Protein AF-A0A497BEE7-F1 (afdb_monomer_lite)

Sequence (86 aa):
MVDVMDFENWDEFVAKYGDIEVEFVYYYKYTFHFKGEYDGKDVECSVGGNASDAYYVDVKPNVKYIVKELRPMSLAIDGEIVYLDI

pLDDT: mean 86.06, std 13.69, range [39.34, 97.69]

Secondary structure (DSSP, 8-state):
-------S-HHHHHHHHTT-EEEEEEEETTEEEEEEEETTEEEEEEEE-STTGGGT----TT-EEEHHHH--SEEEETTEEEE---

Structure (mmCIF, N/CA/C/O backbone):
data_AF-A0A497BEE7-F1
#
_entry.id   AF-A0A497BEE7-F1
#
loop_
_atom_site.group_PDB
_atom_site.id
_atom_site.type_symbol
_atom_site.label_atom_id
_atom_site.label_alt_id
_atom_site.label_comp_id
_atom_site.label_asym_id
_atom_site.label_entity_id
_atom_site.label_seq_id
_atom_site.pdbx_PDB_ins_code
_atom_site.Cartn_x
_atom_site.Cartn_y
_atom_site.Cartn_z
_atom_site.occupancy
_atom_site.B_iso_or_equiv
_atom_site.auth_seq_id
_atom_site.auth_comp_id
_atom_site.auth_asym_id
_atom_site.auth_atom_id
_atom_site.pdbx_PDB_model_num
ATOM 1 N N . MET A 1 1 ? 15.417 -0.065 14.840 1.00 39.34 1 MET A N 1
ATOM 2 C CA . MET A 1 1 ? 15.749 -1.296 14.102 1.00 39.34 1 MET A CA 1
ATOM 3 C C . MET A 1 1 ? 14.540 -1.498 13.214 1.00 39.34 1 MET A C 1
ATOM 5 O O . MET A 1 1 ? 13.453 -1.540 13.766 1.00 39.34 1 MET A O 1
ATOM 9 N N . VAL A 1 2 ? 14.675 -1.353 11.895 1.00 41.81 2 VAL A N 1
ATOM 10 C CA . VAL A 1 2 ? 13.555 -1.661 10.995 1.00 41.81 2 VAL A CA 1
ATOM 11 C C . VAL A 1 2 ? 13.600 -3.170 10.874 1.00 41.81 2 VAL A C 1
ATOM 13 O O . VAL A 1 2 ? 14.579 -3.687 10.338 1.00 41.81 2 VAL A O 1
ATOM 16 N N . ASP A 1 3 ? 12.632 -3.856 11.468 1.00 45.09 3 ASP A N 1
ATOM 17 C CA . ASP A 1 3 ? 12.460 -5.277 11.210 1.00 45.09 3 ASP A CA 1
ATOM 18 C C . ASP A 1 3 ? 11.923 -5.379 9.784 1.00 45.09 3 ASP A C 1
ATOM 20 O O . ASP A 1 3 ? 10.768 -5.063 9.498 1.00 45.09 3 ASP A O 1
ATOM 24 N N . VAL A 1 4 ? 12.839 -5.673 8.864 1.00 52.22 4 VAL A N 1
ATOM 25 C CA . VAL A 1 4 ? 12.519 -5.933 7.466 1.00 52.22 4 VAL A CA 1
ATOM 26 C C . VAL A 1 4 ? 12.039 -7.373 7.408 1.00 52.22 4 VAL A C 1
ATOM 28 O O . VAL A 1 4 ? 12.808 -8.288 7.705 1.00 52.22 4 VAL A O 1
ATOM 31 N N . MET A 1 5 ? 10.770 -7.594 7.061 1.00 56.66 5 MET A N 1
ATOM 32 C CA . MET A 1 5 ? 10.381 -8.931 6.624 1.00 56.66 5 MET A CA 1
ATOM 33 C C . MET A 1 5 ? 10.887 -9.091 5.194 1.00 56.66 5 MET A C 1
ATOM 35 O O . MET A 1 5 ? 10.321 -8.509 4.267 1.00 56.66 5 MET A O 1
ATOM 39 N N . ASP A 1 6 ? 11.956 -9.861 5.025 1.00 54.41 6 ASP A N 1
ATOM 40 C CA . ASP A 1 6 ? 12.431 -10.270 3.707 1.00 54.41 6 ASP A CA 1
ATOM 41 C C . ASP A 1 6 ? 11.445 -11.298 3.142 1.00 54.41 6 ASP A C 1
ATOM 43 O O . ASP A 1 6 ? 11.499 -12.487 3.453 1.00 54.41 6 ASP A O 1
ATOM 47 N N . PHE A 1 7 ? 10.499 -10.831 2.329 1.00 60.41 7 PHE A N 1
ATOM 48 C CA . PHE A 1 7 ? 9.776 -11.722 1.432 1.00 60.41 7 PHE A CA 1
ATOM 49 C C . PHE A 1 7 ? 10.688 -11.980 0.238 1.00 60.41 7 PHE A C 1
ATOM 51 O O . PHE A 1 7 ? 10.823 -11.133 -0.641 1.00 60.41 7 PHE A O 1
ATOM 58 N N . GLU A 1 8 ? 11.318 -13.153 0.199 1.00 56.94 8 GLU A N 1
ATOM 59 C CA . GLU A 1 8 ? 12.157 -13.563 -0.937 1.00 56.94 8 GLU A CA 1
ATOM 60 C C . GLU A 1 8 ? 11.327 -13.817 -2.215 1.00 56.94 8 GLU A C 1
ATOM 62 O O . GLU A 1 8 ? 11.890 -13.975 -3.299 1.00 56.94 8 GLU A O 1
ATOM 67 N N . ASN A 1 9 ? 9.989 -13.859 -2.116 1.00 74.31 9 ASN A N 1
ATOM 68 C CA . ASN A 1 9 ? 9.099 -14.176 -3.228 1.00 74.31 9 ASN A CA 1
ATOM 69 C C . ASN A 1 9 ? 7.763 -13.403 -3.167 1.00 74.31 9 ASN A C 1
ATOM 71 O O . ASN A 1 9 ? 7.043 -13.439 -2.166 1.00 74.31 9 ASN A O 1
ATOM 75 N N .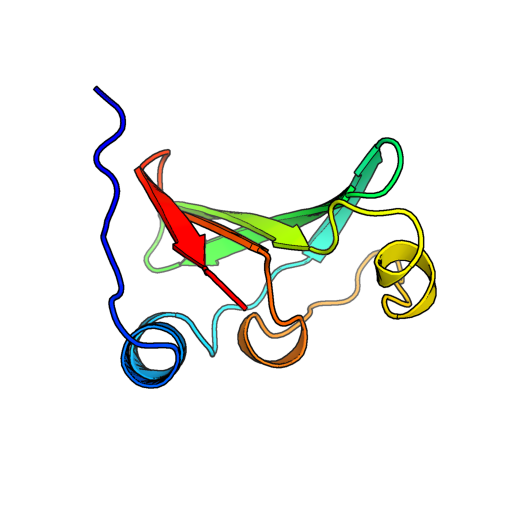 TRP A 1 10 ? 7.398 -12.761 -4.284 1.00 84.12 10 TRP A N 1
ATOM 76 C CA . TRP A 1 10 ? 6.101 -12.110 -4.516 1.00 84.12 10 TRP A CA 1
ATOM 77 C C . TRP A 1 10 ? 4.902 -13.014 -4.186 1.00 84.12 10 TRP A C 1
ATOM 79 O O . TRP A 1 10 ? 3.903 -12.536 -3.651 1.00 84.12 10 TRP A O 1
ATOM 89 N N . ASP A 1 11 ? 5.001 -14.320 -4.442 1.00 86.62 11 ASP A N 1
ATOM 90 C CA . ASP A 1 11 ? 3.917 -15.268 -4.168 1.00 86.62 11 ASP A CA 1
ATOM 91 C C . ASP A 1 11 ? 3.599 -15.373 -2.667 1.00 86.62 11 ASP A C 1
ATOM 93 O O . ASP A 1 11 ? 2.430 -15.417 -2.282 1.00 86.62 11 ASP A O 1
ATOM 97 N N . GLU A 1 12 ? 4.620 -15.360 -1.804 1.00 86.75 12 GLU A N 1
ATOM 98 C CA . GLU A 1 12 ? 4.438 -15.405 -0.347 1.00 86.75 12 GLU A CA 1
ATOM 99 C C . GLU A 1 12 ? 3.840 -14.099 0.180 1.00 86.75 12 GLU A C 1
ATOM 101 O O . GLU A 1 12 ? 2.956 -14.114 1.043 1.00 86.75 12 GLU A O 1
ATOM 106 N N . PHE A 1 13 ? 4.275 -12.969 -0.383 1.00 89.50 13 PHE A N 1
ATOM 107 C CA . PHE A 1 13 ? 3.706 -11.663 -0.074 1.00 89.50 13 PHE A CA 1
ATOM 108 C C . PHE A 1 13 ? 2.221 -11.606 -0.450 1.00 89.50 13 PHE A C 1
ATOM 110 O O . PHE A 1 13 ? 1.387 -11.236 0.377 1.00 89.50 13 PHE A O 1
ATOM 117 N N . VAL A 1 14 ? 1.867 -12.015 -1.673 1.00 91.25 14 VAL A N 1
ATOM 118 C CA . VAL A 1 14 ? 0.475 -12.006 -2.143 1.00 91.25 14 VAL A CA 1
ATOM 119 C C . VAL A 1 14 ? -0.385 -12.975 -1.338 1.00 91.25 14 VAL A C 1
ATOM 121 O O . VAL A 1 14 ? -1.511 -12.622 -0.994 1.00 91.25 14 VAL A O 1
ATOM 124 N N . ALA A 1 15 ? 0.137 -14.152 -0.987 1.00 91.19 15 ALA A N 1
ATOM 125 C CA . ALA A 1 15 ? -0.589 -15.118 -0.168 1.00 91.19 15 ALA A CA 1
ATOM 126 C C . ALA A 1 15 ? -0.938 -14.571 1.226 1.00 91.19 15 ALA A C 1
ATOM 128 O O . ALA A 1 15 ? -1.973 -14.938 1.779 1.00 91.19 15 ALA A O 1
ATOM 129 N N . LYS A 1 16 ? -0.088 -13.705 1.795 1.00 91.19 16 LYS A N 1
ATOM 130 C CA . LYS A 1 16 ? -0.273 -13.174 3.152 1.00 91.19 16 LYS A CA 1
ATOM 131 C C . LYS A 1 16 ? -1.000 -11.831 3.192 1.00 91.19 16 LYS A C 1
ATOM 133 O O . LYS A 1 16 ? -1.847 -11.621 4.051 1.00 91.19 16 LYS A O 1
ATOM 138 N N . TYR A 1 17 ? -0.652 -10.922 2.289 1.00 93.44 17 TYR A N 1
ATOM 139 C CA . TYR A 1 17 ? -1.055 -9.515 2.350 1.00 93.44 17 TYR A CA 1
ATOM 140 C C . TYR A 1 17 ? -1.760 -9.032 1.081 1.00 93.44 17 TYR A C 1
ATOM 142 O O . TYR A 1 17 ? -2.192 -7.883 1.010 1.00 93.44 17 TYR A O 1
ATOM 150 N N . GLY A 1 18 ? -1.890 -9.889 0.067 1.00 93.50 18 GLY A N 1
ATOM 151 C CA . GLY A 1 18 ? -2.386 -9.492 -1.245 1.00 93.50 18 GLY A CA 1
ATOM 152 C C . GLY A 1 18 ? -3.833 -9.008 -1.255 1.00 93.50 18 GLY A C 1
ATOM 153 O O . GLY A 1 18 ? -4.156 -8.164 -2.085 1.00 93.50 18 GLY A O 1
ATOM 154 N N . ASP A 1 19 ? -4.675 -9.508 -0.348 1.00 97.12 19 ASP A N 1
ATOM 155 C CA . ASP A 1 19 ? -6.106 -9.180 -0.269 1.00 97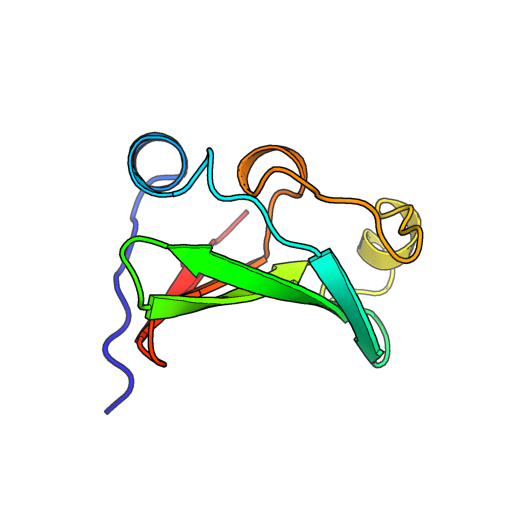.12 19 ASP A CA 1
ATOM 156 C C . ASP A 1 19 ? -6.421 -7.995 0.664 1.00 97.12 19 ASP A C 1
ATOM 158 O O . ASP A 1 19 ? -7.590 -7.667 0.864 1.00 97.12 19 ASP A O 1
ATOM 162 N N . ILE A 1 20 ? -5.402 -7.334 1.230 1.00 96.94 20 ILE A N 1
ATOM 163 C CA . ILE A 1 20 ? -5.599 -6.145 2.070 1.00 96.94 20 ILE A CA 1
ATOM 164 C C . ILE A 1 20 ? -6.201 -5.014 1.227 1.00 96.94 20 ILE A C 1
ATOM 166 O O . ILE A 1 20 ? -5.710 -4.702 0.139 1.00 96.94 20 ILE A O 1
ATOM 170 N N . GLU A 1 21 ? -7.243 -4.378 1.763 1.00 97.69 21 GLU A N 1
ATOM 171 C CA . GLU A 1 21 ? -7.839 -3.167 1.204 1.00 97.69 21 GLU A CA 1
ATOM 172 C C . GLU A 1 21 ? -7.122 -1.920 1.733 1.00 97.69 21 GLU A C 1
ATOM 174 O O . GLU A 1 21 ? -6.977 -1.733 2.942 1.00 97.69 21 GLU A O 1
ATOM 179 N N . VAL A 1 22 ? -6.719 -1.033 0.826 1.00 97.25 22 VAL A N 1
ATOM 180 C CA . VAL A 1 22 ? -6.102 0.258 1.152 1.00 97.25 22 VAL A CA 1
ATOM 181 C C . VAL A 1 22 ? -6.749 1.393 0.361 1.00 97.25 22 VAL A C 1
ATOM 183 O O . VAL A 1 22 ? -7.229 1.205 -0.755 1.00 97.25 22 VAL A O 1
ATOM 186 N N . GLU A 1 23 ? -6.749 2.597 0.916 1.00 97.25 23 GLU A N 1
ATOM 187 C CA . GLU A 1 23 ? -7.289 3.808 0.302 1.00 97.25 23 GLU A CA 1
ATOM 188 C C . GLU A 1 23 ? -6.174 4.811 0.020 1.00 97.25 23 GLU A C 1
ATOM 190 O O . GLU A 1 23 ? -5.241 4.973 0.807 1.00 97.25 23 GLU A O 1
ATOM 195 N N . PHE A 1 24 ? -6.271 5.501 -1.115 1.00 96.31 24 PHE A N 1
ATOM 196 C CA . PHE A 1 24 ? -5.314 6.538 -1.488 1.00 96.31 24 PHE A CA 1
ATOM 197 C C . PHE A 1 24 ? -5.380 7.729 -0.522 1.00 96.31 24 PHE A C 1
ATOM 199 O O . PHE A 1 24 ? -6.462 8.250 -0.251 1.00 96.31 24 PHE A O 1
ATOM 206 N N . VAL A 1 25 ? -4.217 8.208 -0.069 1.00 95.44 25 VAL A N 1
ATOM 207 C CA . VAL A 1 25 ? -4.123 9.345 0.862 1.00 95.44 25 VAL A CA 1
ATOM 208 C C . VAL A 1 25 ? -3.460 10.550 0.207 1.00 95.44 25 VAL A C 1
ATOM 210 O O . VAL A 1 25 ? -4.021 11.646 0.194 1.00 95.44 25 VAL A O 1
ATOM 213 N N . TYR A 1 26 ? -2.253 10.371 -0.323 1.00 94.25 26 TYR A N 1
ATOM 214 C CA . TYR A 1 26 ? -1.495 11.439 -0.968 1.00 94.25 26 TYR A CA 1
ATOM 215 C C . TYR A 1 26 ? -0.444 10.862 -1.912 1.00 94.25 26 TYR A C 1
ATOM 217 O O . TYR A 1 26 ? -0.102 9.683 -1.856 1.00 94.25 26 TYR A O 1
ATOM 225 N N . TYR A 1 27 ? 0.103 11.717 -2.768 1.00 92.69 27 TYR A N 1
ATOM 226 C CA . TYR A 1 27 ? 1.293 11.399 -3.542 1.00 92.69 27 TYR A CA 1
ATOM 227 C C . TYR A 1 27 ? 2.374 12.439 -3.267 1.00 92.69 27 TYR A C 1
ATOM 229 O O . TYR A 1 27 ? 2.086 13.609 -2.996 1.00 92.69 27 TYR A O 1
ATOM 237 N N . TYR A 1 28 ? 3.629 12.013 -3.343 1.00 89.62 28 TYR A N 1
ATOM 238 C CA . TYR A 1 28 ? 4.770 12.915 -3.335 1.00 89.62 28 TYR A CA 1
ATOM 239 C C . TYR A 1 28 ? 5.765 12.476 -4.403 1.00 89.62 28 TYR A C 1
ATOM 241 O O . TYR A 1 28 ? 6.257 11.349 -4.399 1.00 89.62 28 TYR A O 1
ATOM 249 N N . LYS A 1 29 ? 6.068 13.389 -5.333 1.00 89.81 29 LYS A N 1
ATOM 250 C CA . LYS A 1 29 ? 6.858 13.107 -6.540 1.00 89.81 29 LYS A CA 1
ATOM 251 C C . LYS A 1 29 ? 6.265 11.934 -7.331 1.00 89.81 29 LYS A C 1
ATOM 253 O O . LYS A 1 29 ? 5.226 12.108 -7.953 1.00 89.81 29 LYS A O 1
ATOM 258 N N . TYR A 1 30 ? 6.921 10.777 -7.305 1.00 89.81 30 TYR A N 1
ATOM 259 C CA . TYR A 1 30 ? 6.572 9.590 -8.087 1.00 89.81 30 TYR A CA 1
ATOM 260 C C . TYR A 1 30 ? 6.021 8.448 -7.231 1.00 89.81 30 TYR A C 1
ATOM 262 O O . TYR A 1 30 ? 5.920 7.322 -7.710 1.00 89.81 30 TYR A O 1
ATOM 270 N N . THR A 1 31 ? 5.719 8.720 -5.962 1.00 92.12 31 THR A N 1
ATOM 271 C CA . THR A 1 31 ? 5.242 7.714 -5.017 1.00 92.12 31 THR A CA 1
ATOM 272 C C . THR A 1 31 ? 3.830 8.056 -4.575 1.00 92.12 31 THR A C 1
ATOM 274 O O . THR A 1 31 ? 3.562 9.170 -4.114 1.00 92.12 31 THR A O 1
ATOM 277 N N . PHE A 1 32 ? 2.937 7.084 -4.719 1.00 94.56 32 PHE A N 1
ATOM 278 C CA . PHE A 1 32 ? 1.561 7.137 -4.243 1.00 94.56 32 PHE A CA 1
ATOM 279 C C . PHE A 1 32 ? 1.477 6.383 -2.924 1.00 94.56 32 PHE A C 1
ATOM 281 O O . PHE A 1 32 ? 1.960 5.254 -2.825 1.00 94.56 32 PHE A O 1
ATOM 288 N N . HIS A 1 33 ? 0.871 7.014 -1.925 1.00 95.38 33 HIS A N 1
ATOM 289 C CA . HIS A 1 33 ? 0.741 6.473 -0.583 1.00 95.38 33 HIS A CA 1
ATOM 290 C C . HIS A 1 33 ? -0.714 6.132 -0.289 1.00 95.38 33 HIS A C 1
ATOM 292 O O . HIS A 1 33 ? -1.622 6.948 -0.486 1.00 95.38 33 HIS A O 1
ATOM 298 N N . PHE A 1 34 ? -0.902 4.922 0.220 1.00 97.06 34 PHE A N 1
ATOM 299 C CA . PHE A 1 34 ? -2.189 4.356 0.576 1.00 97.06 34 PHE A CA 1
ATOM 300 C C . PHE A 1 34 ? -2.173 3.919 2.040 1.00 97.06 34 PHE A C 1
ATOM 302 O O . PHE A 1 34 ? -1.114 3.581 2.576 1.00 97.06 34 PHE A O 1
ATOM 309 N N . LYS A 1 35 ? -3.346 3.911 2.673 1.00 97.25 35 LYS A N 1
ATOM 310 C CA . LYS A 1 35 ? -3.527 3.449 4.052 1.00 97.25 35 LYS A CA 1
ATOM 311 C C . LYS A 1 35 ? -4.684 2.475 4.174 1.00 97.25 35 LYS A C 1
ATOM 313 O O . LYS A 1 35 ? -5.672 2.602 3.460 1.00 97.25 35 LYS A O 1
ATOM 318 N N . GLY A 1 36 ? -4.567 1.532 5.093 1.00 96.81 36 GLY A N 1
ATOM 319 C CA . GLY A 1 36 ? -5.619 0.573 5.409 1.00 96.81 36 GLY A CA 1
ATOM 320 C C . GLY A 1 36 ? -5.449 0.012 6.812 1.00 96.81 36 GLY A C 1
ATOM 321 O O . GLY A 1 36 ? -4.620 0.490 7.585 1.00 96.81 36 GLY A O 1
ATOM 322 N N . GLU A 1 37 ? -6.223 -1.022 7.112 1.00 96.62 37 GLU A N 1
ATOM 323 C CA . GLU A 1 37 ? -6.150 -1.761 8.368 1.00 96.62 37 GLU A CA 1
ATOM 324 C C . GLU A 1 37 ? -6.096 -3.262 8.061 1.00 96.62 37 GLU A C 1
ATOM 326 O O . GLU A 1 37 ? -6.796 -3.745 7.168 1.00 96.62 37 GLU A O 1
ATOM 331 N N . TYR A 1 38 ? -5.270 -4.001 8.797 1.00 94.69 38 TYR A N 1
ATOM 332 C CA . TYR A 1 38 ? -5.166 -5.455 8.700 1.00 94.69 38 TYR A CA 1
ATOM 333 C C . TYR A 1 38 ? -4.992 -6.053 10.097 1.00 94.69 38 TYR A C 1
ATOM 335 O O . TYR A 1 38 ? -4.046 -5.710 10.803 1.00 94.69 38 TYR A O 1
ATOM 343 N N . ASP A 1 39 ? -5.918 -6.920 10.517 1.00 94.12 39 ASP A N 1
ATOM 344 C CA . ASP A 1 39 ? -5.952 -7.510 11.865 1.00 94.12 39 ASP A CA 1
ATOM 345 C C . ASP A 1 39 ? -5.831 -6.467 13.005 1.00 94.12 39 ASP A C 1
ATOM 347 O O . ASP A 1 39 ? -5.162 -6.694 14.014 1.00 94.12 39 ASP A O 1
ATOM 351 N N . GLY A 1 40 ? -6.470 -5.299 12.842 1.00 95.38 40 GLY A N 1
ATOM 352 C CA . GLY A 1 40 ? -6.423 -4.192 13.806 1.00 95.38 40 GLY A CA 1
ATOM 353 C C . GLY A 1 40 ? -5.105 -3.408 13.825 1.00 95.38 40 GLY A C 1
ATOM 354 O O . GLY A 1 40 ? -4.888 -2.619 14.745 1.00 95.38 40 GLY A O 1
ATOM 355 N N . LYS A 1 41 ? -4.219 -3.634 12.847 1.00 95.25 41 LYS A N 1
ATOM 356 C CA . LYS A 1 41 ? -2.950 -2.917 12.673 1.00 95.25 41 LYS A CA 1
ATOM 357 C C . LYS A 1 41 ? -3.026 -1.938 11.511 1.00 95.25 41 LYS A C 1
ATOM 359 O O . LYS A 1 41 ? -3.620 -2.249 10.477 1.00 95.25 41 LYS A O 1
ATOM 364 N N . ASP A 1 42 ? -2.346 -0.806 11.661 1.00 96.56 42 ASP A N 1
ATOM 365 C CA . ASP A 1 42 ? -2.195 0.177 10.592 1.00 96.56 42 ASP A CA 1
ATOM 366 C C . ASP A 1 42 ? -1.367 -0.395 9.436 1.00 96.56 42 ASP A C 1
ATOM 368 O O . ASP A 1 42 ? -0.300 -0.986 9.640 1.00 96.56 42 ASP A O 1
ATOM 372 N N . VAL A 1 43 ? -1.855 -0.175 8.216 1.00 96.94 43 VAL A N 1
ATOM 373 C CA . VAL A 1 43 ? -1.178 -0.551 6.975 1.00 96.94 43 VAL A CA 1
ATOM 374 C C . VAL A 1 43 ? -0.806 0.701 6.201 1.00 96.94 43 VAL A C 1
ATOM 376 O O . VAL A 1 43 ? -1.662 1.546 5.936 1.00 96.94 43 VAL A O 1
ATOM 379 N N . GLU A 1 44 ? 0.448 0.790 5.764 1.00 96.81 44 GLU A N 1
ATOM 380 C CA . GLU A 1 44 ? 0.902 1.817 4.825 1.00 96.81 44 GLU A CA 1
ATOM 381 C C . GLU A 1 44 ? 1.479 1.162 3.570 1.00 96.81 44 GLU A C 1
ATOM 383 O O . GLU A 1 44 ? 2.399 0.354 3.633 1.00 96.81 44 GLU A O 1
ATOM 388 N N . CYS A 1 45 ? 0.945 1.510 2.404 1.00 95.31 45 CYS A N 1
ATOM 389 C CA . CYS A 1 45 ? 1.337 0.928 1.123 1.00 95.31 45 CYS A CA 1
ATOM 390 C C . CYS A 1 45 ? 1.889 2.026 0.212 1.00 95.31 45 CYS A C 1
ATOM 392 O O . CYS A 1 45 ? 1.283 3.091 0.080 1.00 95.31 45 CYS A O 1
ATOM 394 N N . SER A 1 46 ? 3.039 1.772 -0.415 1.00 94.44 46 SER A N 1
ATOM 395 C CA . SER A 1 46 ? 3.670 2.707 -1.351 1.00 94.44 46 SER A CA 1
ATOM 396 C C . SER A 1 46 ? 3.812 2.080 -2.732 1.00 94.44 46 SER A C 1
ATOM 398 O O . SER A 1 46 ? 4.302 0.959 -2.869 1.00 94.44 46 SER A O 1
ATOM 400 N N . VAL A 1 47 ? 3.401 2.822 -3.759 1.00 92.56 47 VAL A N 1
ATOM 401 C CA . VAL A 1 47 ? 3.428 2.385 -5.163 1.00 92.56 47 VAL A CA 1
ATOM 402 C C . VAL A 1 47 ? 4.205 3.396 -6.002 1.00 92.56 47 VAL A C 1
ATOM 404 O O . VAL A 1 47 ? 4.053 4.608 -5.820 1.00 92.56 47 VAL A O 1
ATOM 407 N N . GLY A 1 48 ? 5.016 2.891 -6.931 1.00 90.56 48 GLY A N 1
ATOM 408 C CA . GLY A 1 48 ? 5.846 3.677 -7.838 1.00 90.56 48 GLY A CA 1
ATOM 409 C C . GLY A 1 48 ? 7.268 3.858 -7.319 1.00 90.56 48 GLY A C 1
ATOM 410 O O . GLY A 1 48 ? 7.890 2.906 -6.870 1.00 90.56 48 GLY A O 1
ATOM 411 N N . GLY A 1 49 ? 7.782 5.088 -7.367 1.00 85.56 49 GLY A N 1
ATOM 412 C CA . GLY A 1 49 ? 9.150 5.413 -6.939 1.00 85.56 49 GLY A CA 1
ATOM 413 C C . GLY A 1 49 ? 10.036 5.963 -8.055 1.00 85.56 49 GLY A C 1
ATOM 414 O O . GLY A 1 49 ? 11.040 6.620 -7.771 1.00 85.56 49 GLY A O 1
ATOM 415 N N . ASN A 1 50 ? 9.636 5.805 -9.319 1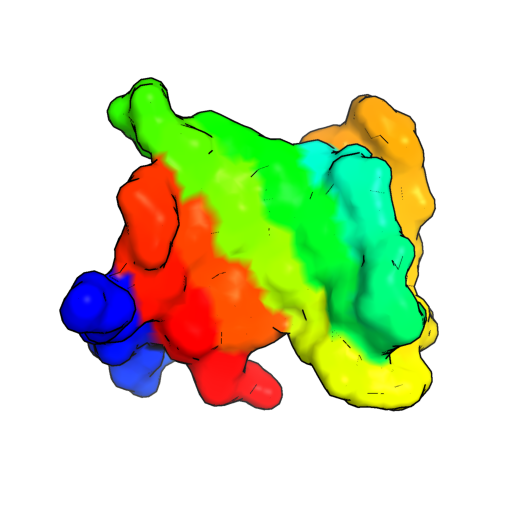.00 85.31 50 ASN A N 1
ATOM 416 C CA . ASN A 1 50 ? 10.307 6.428 -10.456 1.00 85.31 50 ASN A CA 1
ATOM 417 C C . ASN A 1 50 ? 9.320 7.103 -11.432 1.00 85.31 50 ASN A C 1
ATOM 419 O O . ASN A 1 50 ? 8.110 6.888 -11.389 1.00 85.31 50 ASN A O 1
ATOM 423 N N . ALA A 1 51 ? 9.848 7.957 -12.314 1.00 81.25 51 ALA A N 1
ATOM 424 C CA . ALA A 1 51 ? 9.036 8.753 -13.237 1.00 81.25 51 ALA A CA 1
ATOM 425 C C . ALA A 1 51 ? 8.240 7.912 -14.250 1.00 81.25 51 ALA A C 1
ATOM 427 O O . ALA A 1 51 ? 7.203 8.372 -14.721 1.00 81.25 51 ALA A O 1
ATOM 428 N N . SER A 1 52 ? 8.716 6.713 -14.590 1.00 79.62 52 SER A 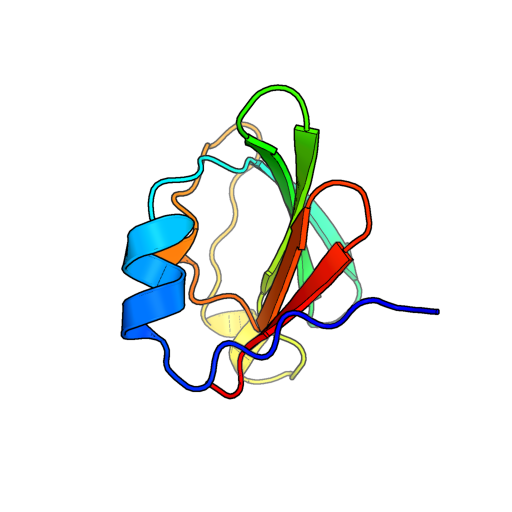N 1
ATOM 429 C CA . SER A 1 52 ? 8.005 5.787 -15.474 1.00 79.62 52 SER A CA 1
ATOM 430 C C . SER A 1 52 ? 6.797 5.179 -14.764 1.00 79.62 52 SER A C 1
ATOM 432 O O . SER A 1 52 ? 5.735 5.063 -15.372 1.00 79.62 52 SER A O 1
ATOM 434 N N . ASP A 1 53 ? 6.931 4.862 -13.474 1.00 75.62 53 ASP A N 1
ATOM 435 C CA . ASP A 1 53 ? 5.883 4.190 -12.703 1.00 75.62 53 ASP A CA 1
ATOM 436 C C . ASP A 1 53 ? 4.673 5.080 -12.434 1.00 75.62 53 ASP A C 1
ATOM 438 O O . ASP A 1 53 ? 3.539 4.606 -12.370 1.00 75.62 53 ASP A O 1
ATOM 442 N N . ALA A 1 54 ? 4.907 6.389 -12.314 1.00 69.25 54 ALA A N 1
ATOM 443 C CA . ALA A 1 54 ? 3.863 7.348 -11.982 1.00 69.25 54 ALA A CA 1
ATOM 444 C C . ALA A 1 54 ? 2.734 7.427 -13.028 1.00 69.25 54 ALA A C 1
ATOM 446 O O . ALA A 1 54 ? 1.653 7.917 -12.717 1.00 69.25 54 ALA A O 1
ATOM 447 N N . TYR A 1 5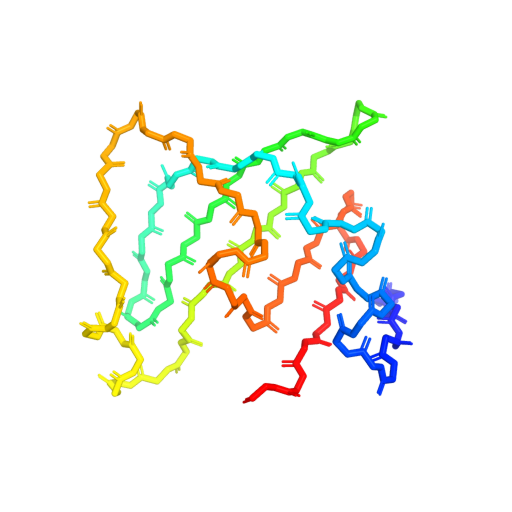5 ? 2.963 6.931 -14.249 1.00 71.19 55 TYR A N 1
ATOM 448 C CA . TYR A 1 55 ? 1.948 6.867 -15.304 1.00 71.19 55 TYR A CA 1
ATOM 449 C C . TYR A 1 55 ? 1.111 5.581 -15.288 1.00 71.19 55 TYR A C 1
ATOM 451 O O . TYR A 1 55 ? 0.112 5.513 -16.002 1.00 71.19 55 TYR A O 1
ATOM 459 N N . TYR A 1 56 ? 1.491 4.569 -14.502 1.00 74.50 56 TYR A N 1
ATOM 460 C CA . TYR A 1 56 ? 0.763 3.296 -14.432 1.00 74.50 56 TYR A CA 1
ATOM 461 C C . TYR A 1 56 ? -0.291 3.253 -13.321 1.00 74.50 56 TYR A C 1
ATOM 463 O O . TYR A 1 56 ? -1.098 2.327 -13.293 1.00 74.50 56 TYR A O 1
ATOM 471 N N . VAL A 1 57 ? -0.310 4.245 -12.427 1.00 76.88 57 VAL A N 1
ATOM 472 C CA . VAL A 1 57 ? -1.216 4.278 -11.275 1.00 76.88 57 VAL A CA 1
ATOM 473 C C . VAL A 1 57 ? -2.288 5.351 -11.484 1.00 76.88 57 VAL A C 1
ATOM 475 O O . VAL A 1 57 ? -2.012 6.545 -11.380 1.00 76.88 57 VAL A O 1
ATOM 478 N N . ASP A 1 58 ? -3.523 4.928 -11.763 1.00 84.38 58 ASP A N 1
ATOM 479 C CA . ASP A 1 58 ? -4.706 5.799 -11.714 1.00 84.38 58 ASP A CA 1
ATOM 480 C C . ASP A 1 58 ? -5.332 5.710 -10.318 1.00 84.38 58 ASP A C 1
ATOM 482 O O . ASP A 1 58 ? -5.844 4.660 -9.924 1.00 84.38 58 ASP A O 1
ATOM 486 N N . VAL A 1 59 ? -5.276 6.807 -9.559 1.00 88.38 59 VAL A N 1
ATOM 487 C CA . VAL A 1 59 ? -5.85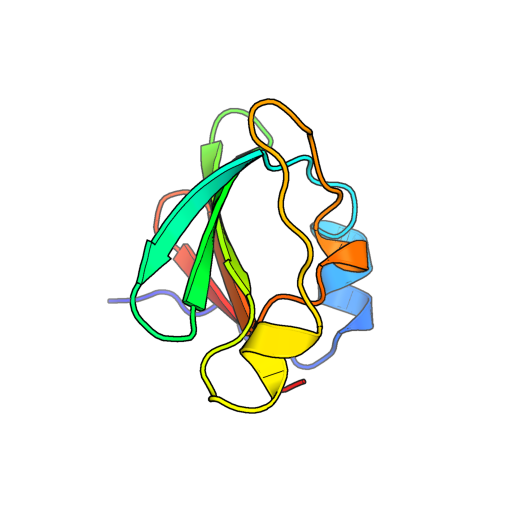3 6.887 -8.213 1.00 88.38 59 VAL A CA 1
ATOM 488 C C . VAL A 1 59 ? -7.073 7.795 -8.185 1.00 88.38 59 VAL A C 1
ATOM 490 O O . VAL A 1 59 ? -7.096 8.904 -8.715 1.00 88.38 59 VAL A O 1
ATOM 493 N N . LYS A 1 60 ? -8.095 7.327 -7.479 1.00 89.88 60 LYS A N 1
ATOM 494 C CA . LYS A 1 60 ? -9.351 8.024 -7.203 1.00 89.88 60 LYS A CA 1
ATOM 495 C C . LYS A 1 60 ? -9.556 8.144 -5.693 1.00 89.88 60 LYS A C 1
ATOM 497 O O . LYS A 1 60 ? -9.318 7.165 -4.980 1.00 89.88 60 LYS A O 1
ATOM 502 N N . PRO A 1 61 ? -10.014 9.309 -5.204 1.00 85.62 61 PRO A N 1
ATOM 503 C CA . PRO A 1 61 ? -10.301 9.504 -3.788 1.00 85.62 61 PRO A CA 1
ATOM 504 C C . PRO A 1 61 ? -11.499 8.652 -3.347 1.00 85.62 61 PRO A C 1
ATOM 506 O O . PRO A 1 61 ? -12.452 8.486 -4.110 1.00 85.62 61 PRO A O 1
ATOM 509 N N . ASN A 1 62 ? -11.474 8.176 -2.097 1.00 88.62 62 ASN A N 1
ATOM 510 C CA . ASN A 1 62 ? -12.525 7.344 -1.482 1.00 88.62 62 ASN A CA 1
ATOM 511 C C . ASN A 1 62 ? -12.795 6.020 -2.223 1.00 88.62 62 ASN A C 1
ATOM 513 O O . ASN A 1 62 ? -13.910 5.499 -2.200 1.00 88.62 62 ASN A O 1
ATOM 517 N N . VAL A 1 63 ? -11.788 5.500 -2.925 1.00 94.31 63 VAL A N 1
ATOM 518 C CA . VAL A 1 63 ? -11.820 4.173 -3.538 1.00 94.31 63 VAL A CA 1
ATOM 519 C C . VAL A 1 63 ? -10.863 3.278 -2.769 1.00 94.31 63 VAL A C 1
ATOM 521 O O . VAL A 1 63 ? -9.742 3.686 -2.458 1.00 94.31 63 VAL A O 1
ATOM 524 N N . LYS A 1 64 ? -11.321 2.061 -2.488 1.00 95.94 64 LYS A N 1
ATOM 525 C CA . LYS A 1 64 ? -10.502 0.992 -1.932 1.00 95.94 64 LYS A CA 1
ATOM 526 C C . LYS A 1 64 ? -9.816 0.223 -3.052 1.00 95.94 64 LYS A C 1
ATOM 528 O O . LYS A 1 64 ? -10.440 -0.089 -4.065 1.00 95.94 64 LYS A O 1
ATOM 533 N N . TYR A 1 65 ? -8.549 -0.087 -2.838 1.00 96.06 65 TYR A N 1
ATOM 534 C CA . TYR A 1 65 ? -7.687 -0.833 -3.741 1.00 96.06 65 TYR A CA 1
ATOM 535 C C . TYR A 1 65 ? -7.180 -2.079 -3.035 1.00 96.06 65 TYR A C 1
ATOM 537 O O . TYR A 1 65 ? -6.898 -2.042 -1.838 1.00 96.06 65 TYR A O 1
ATOM 545 N N . ILE A 1 66 ? -7.028 -3.162 -3.788 1.00 96.31 66 ILE A N 1
ATOM 546 C CA . ILE A 1 66 ? -6.459 -4.404 -3.281 1.00 96.31 66 ILE A CA 1
ATOM 547 C C . ILE A 1 66 ? -4.940 -4.371 -3.473 1.00 96.31 66 ILE A C 1
ATOM 549 O O . ILE A 1 66 ? -4.450 -4.114 -4.575 1.00 96.31 66 ILE A O 1
ATOM 553 N N . VAL A 1 67 ? -4.182 -4.655 -2.411 1.00 94.88 67 VAL A N 1
ATOM 554 C CA . VAL A 1 67 ? -2.710 -4.551 -2.393 1.00 94.88 67 VAL A CA 1
ATOM 555 C C . VAL A 1 67 ? -2.041 -5.297 -3.554 1.00 94.88 67 VAL A C 1
ATOM 557 O O . VAL A 1 67 ? -1.172 -4.732 -4.218 1.00 94.88 67 VAL A O 1
ATOM 560 N N . LYS A 1 68 ? -2.452 -6.531 -3.874 1.00 93.06 68 LYS A N 1
ATOM 561 C CA . LYS A 1 68 ? -1.835 -7.293 -4.982 1.00 93.06 68 LYS A CA 1
ATOM 562 C C . LYS A 1 68 ? -2.049 -6.661 -6.362 1.00 93.06 68 LYS A C 1
ATOM 564 O O . LYS A 1 68 ? -1.222 -6.857 -7.250 1.00 93.06 68 LYS A O 1
ATOM 569 N N . GLU A 1 69 ? -3.136 -5.912 -6.550 1.00 91.56 69 GLU A N 1
ATOM 570 C CA . GLU A 1 69 ? -3.451 -5.235 -7.817 1.00 91.56 69 GLU A CA 1
ATOM 571 C C . GLU A 1 69 ? -2.606 -3.973 -8.001 1.00 91.56 69 GLU A C 1
ATOM 573 O O . GLU A 1 69 ? -2.280 -3.603 -9.127 1.00 91.56 69 GLU A O 1
ATOM 578 N N . LEU A 1 70 ? -2.207 -3.348 -6.890 1.00 91.00 70 LEU A N 1
ATOM 579 C CA . LEU A 1 70 ? -1.365 -2.157 -6.883 1.00 91.00 70 LEU A CA 1
ATOM 580 C C . LEU A 1 70 ? 0.106 -2.440 -7.201 1.00 91.00 70 LEU A C 1
ATOM 582 O O . LEU A 1 70 ? 0.807 -1.514 -7.596 1.00 91.00 70 LEU A O 1
ATOM 586 N N . ARG A 1 71 ? 0.573 -3.685 -7.017 1.00 89.12 71 ARG A N 1
ATOM 587 C CA . ARG A 1 71 ? 1.990 -4.083 -7.161 1.00 89.12 71 ARG A CA 1
ATOM 588 C C . ARG A 1 71 ? 2.930 -3.098 -6.439 1.00 89.12 71 ARG A C 1
ATOM 590 O O . ARG A 1 71 ? 3.686 -2.375 -7.088 1.00 89.12 71 ARG A O 1
ATOM 597 N N . PRO A 1 72 ? 2.831 -3.002 -5.103 1.00 90.75 72 PRO A N 1
ATOM 598 C CA . PRO A 1 72 ? 3.544 -1.981 -4.351 1.00 90.75 72 PRO A CA 1
ATOM 599 C C . PRO A 1 72 ? 5.044 -2.247 -4.286 1.00 90.75 72 PRO A C 1
ATOM 601 O O . PRO A 1 72 ? 5.472 -3.393 -4.237 1.00 90.75 72 PRO A O 1
ATOM 604 N N . MET A 1 73 ? 5.830 -1.174 -4.192 1.00 89.88 73 MET A N 1
ATOM 605 C CA . MET A 1 73 ? 7.266 -1.256 -3.890 1.00 89.88 73 MET A CA 1
ATOM 606 C C . MET A 1 73 ? 7.519 -1.554 -2.405 1.00 89.88 73 MET A C 1
ATOM 608 O O . MET A 1 73 ? 8.565 -2.084 -2.037 1.00 89.88 73 MET A O 1
ATOM 612 N N . SER A 1 74 ? 6.581 -1.180 -1.528 1.00 91.88 74 SER A N 1
ATOM 613 C CA . SER A 1 74 ? 6.678 -1.474 -0.101 1.00 91.88 74 SER A CA 1
ATOM 614 C C . SER A 1 74 ? 5.321 -1.509 0.594 1.00 91.88 74 SER A C 1
ATOM 616 O O . SER A 1 74 ? 4.402 -0.763 0.236 1.00 91.88 74 SER A O 1
ATOM 618 N N . LEU A 1 75 ? 5.243 -2.307 1.655 1.00 93.56 75 LEU A N 1
ATOM 619 C CA . LEU A 1 75 ? 4.112 -2.393 2.576 1.00 93.56 75 LEU A CA 1
ATOM 620 C C . LEU A 1 75 ? 4.635 -2.318 4.013 1.00 93.56 75 LEU A C 1
ATOM 622 O O . LEU A 1 75 ? 5.554 -3.051 4.354 1.00 93.56 75 LEU A O 1
ATOM 626 N N . ALA A 1 76 ? 4.062 -1.466 4.854 1.00 94.50 76 ALA A N 1
ATOM 627 C CA . ALA A 1 76 ? 4.357 -1.409 6.278 1.00 94.50 76 ALA A CA 1
ATOM 628 C C . ALA A 1 76 ? 3.145 -1.874 7.089 1.00 94.50 76 ALA A C 1
ATOM 630 O O . ALA A 1 76 ? 2.034 -1.420 6.818 1.00 94.50 76 ALA A O 1
ATOM 631 N N . ILE A 1 77 ? 3.364 -2.743 8.077 1.00 94.12 77 ILE A N 1
ATOM 632 C CA . ILE A 1 77 ? 2.349 -3.201 9.035 1.00 94.12 77 ILE A CA 1
ATOM 633 C C . ILE A 1 77 ? 2.812 -2.786 10.433 1.00 94.12 77 ILE A C 1
ATOM 635 O O . ILE A 1 77 ? 3.833 -3.279 10.901 1.00 94.12 77 ILE A O 1
ATOM 639 N N . ASP A 1 78 ? 2.094 -1.871 11.090 1.00 93.31 78 ASP A N 1
ATOM 640 C CA . ASP A 1 78 ? 2.467 -1.332 12.417 1.00 93.31 78 ASP A CA 1
ATOM 641 C C . ASP A 1 78 ? 3.928 -0.816 12.483 1.00 93.31 78 ASP A C 1
ATOM 643 O O . ASP A 1 78 ? 4.642 -0.956 13.474 1.00 93.31 78 ASP A O 1
ATOM 647 N N . GLY A 1 79 ? 4.407 -0.248 11.369 1.00 89.38 79 GLY A N 1
ATOM 648 C CA . GLY A 1 79 ? 5.774 0.265 11.222 1.00 89.38 79 GLY A CA 1
ATOM 649 C C . GLY A 1 79 ? 6.841 -0.765 10.819 1.00 89.38 79 GLY A C 1
ATOM 650 O O . GLY A 1 79 ? 7.961 -0.357 10.506 1.00 89.38 79 GLY A O 1
ATOM 651 N N . GLU A 1 80 ? 6.521 -2.062 10.764 1.00 88.88 80 GLU A N 1
ATOM 652 C CA . GLU A 1 80 ? 7.398 -3.099 10.196 1.00 88.88 80 GLU A CA 1
ATOM 653 C C . GLU A 1 80 ? 7.296 -3.078 8.668 1.00 88.88 80 GLU A C 1
ATOM 655 O O . GLU A 1 80 ? 6.211 -3.271 8.119 1.00 88.88 80 GLU A O 1
ATOM 660 N N . ILE A 1 81 ? 8.406 -2.809 7.972 1.00 87.31 81 ILE A N 1
ATOM 661 C CA . ILE A 1 81 ? 8.406 -2.550 6.525 1.00 87.31 81 ILE A CA 1
ATOM 662 C C . ILE A 1 81 ? 8.842 -3.792 5.753 1.00 87.31 81 ILE A C 1
ATOM 664 O O . ILE A 1 81 ? 9.888 -4.379 6.012 1.00 87.31 81 ILE A O 1
ATOM 668 N N . VAL A 1 82 ? 8.070 -4.114 4.725 1.00 85.62 82 VAL A N 1
ATOM 669 C CA . VAL A 1 82 ? 8.392 -5.059 3.662 1.00 85.62 82 VAL A CA 1
ATOM 670 C C . VAL A 1 82 ? 8.744 -4.275 2.411 1.00 85.62 82 VAL A C 1
ATOM 672 O O . VAL A 1 82 ? 7.915 -3.498 1.931 1.00 85.62 82 VAL A O 1
ATOM 675 N N . TYR A 1 83 ? 9.935 -4.493 1.860 1.00 82.00 83 TYR A N 1
ATOM 676 C CA . TYR A 1 83 ? 10.283 -4.014 0.523 1.00 82.00 83 TYR A CA 1
ATOM 677 C C . TYR A 1 83 ? 10.110 -5.144 -0.482 1.00 82.00 83 TYR A C 1
ATOM 679 O O . TYR A 1 83 ? 10.494 -6.280 -0.217 1.00 82.00 83 TYR A O 1
ATOM 687 N N . LEU A 1 84 ? 9.524 -4.819 -1.627 1.00 79.25 84 LEU A N 1
ATOM 688 C CA . LEU A 1 84 ? 9.342 -5.749 -2.728 1.00 79.25 84 LEU A CA 1
ATOM 689 C C . LEU A 1 84 ? 10.278 -5.336 -3.858 1.00 79.25 84 LEU A C 1
ATOM 691 O O . LEU A 1 84 ? 10.198 -4.211 -4.349 1.00 79.25 84 LEU A O 1
ATOM 695 N N . ASP A 1 85 ? 11.171 -6.242 -4.241 1.00 67.50 85 ASP A N 1
ATOM 696 C CA . ASP A 1 85 ? 11.989 -6.101 -5.445 1.00 67.50 85 ASP A CA 1
ATOM 697 C C . ASP A 1 85 ? 11.156 -6.618 -6.628 1.00 67.50 85 ASP A C 1
ATOM 699 O O . ASP A 1 85 ? 11.067 -7.826 -6.865 1.00 67.50 85 ASP A O 1
ATOM 703 N N . ILE A 1 86 ? 10.421 -5.710 -7.276 1.00 59.94 86 ILE A N 1
ATOM 704 C CA . ILE A 1 86 ? 9.479 -5.986 -8.379 1.00 59.94 86 ILE A CA 1
ATOM 705 C C . ILE A 1 86 ? 9.939 -5.385 -9.701 1.00 59.94 86 ILE A C 1
ATOM 707 O O . ILE A 1 86 ? 10.492 -4.264 -9.697 1.00 59.94 86 ILE A O 1
#

Radius of gyration: 12.15 Å; chains: 1; bounding box: 28×28×30 Å

Foldseek 3Di:
DQQEPPPVDPVVCCVPQQQFKWFWDDDDDFKTWTWGADPNWIKIFIAGDDPVRSVVDDHDHPDIDGRNVRVTQWMATNRRIYGDPD